Protein AF-A0AAD8I4J2-F1 (afdb_monomer_lite)

pLDDT: mean 70.24, std 16.67, range [29.72, 87.88]

Secondary structure (DSSP, 8-state):
-HHHHHHHH--GGGTT-------------TTHHHHHHTTTT-S-----B----GGGHHHHHHH-SPPPPTTS--TT-SSTTS---BSSTTTS-S-B----

Sequence (100 aa):
MVSKYMKNTHAKTHSNYTVDIVQILRVSREGEAERFKKFSGTKNRMLLWHGSRLTNWTGILKQGLRIAPPEAPVTGYMFALLQTRAASPSRATFTCHLLQ

Foldseek 3Di:
DVVVLQVVQADPVLVPDDDDDPDADAADAPCPVVVCVVVPPPPDDDFWAAADDPVCVVVCNVPNDDFDDPPDDQPPDPDGSDRDTHSHCSVHPDDGHPPD

Structure (mmCIF, N/CA/C/O backbone):
data_AF-A0AAD8I4J2-F1
#
_entry.id   AF-A0AAD8I4J2-F1
#
loop_
_atom_site.group_PDB
_atom_site.id
_atom_site.type_symbol
_atom_site.label_atom_id
_atom_site.label_alt_id
_atom_site.label_comp_id
_atom_site.label_asym_id
_atom_site.label_entity_id
_atom_site.label_seq_id
_atom_site.pdbx_PDB_ins_code
_atom_site.Cartn_x
_atom_site.Cartn_y
_atom_site.Cartn_z
_atom_site.occupancy
_atom_site.B_iso_or_equiv
_atom_site.auth_seq_id
_atom_site.auth_comp_id
_atom_site.auth_asym_id
_atom_site.auth_atom_id
_atom_site.pdbx_PDB_model_num
ATOM 1 N N . MET A 1 1 ? -4.246 10.987 -10.491 1.00 74.19 1 MET A N 1
ATOM 2 C CA . MET A 1 1 ? -3.508 11.064 -9.205 1.00 74.19 1 MET A CA 1
ATOM 3 C C . MET A 1 1 ? -2.438 9.977 -9.079 1.00 74.19 1 MET A C 1
ATOM 5 O O . MET A 1 1 ? -1.268 10.328 -9.014 1.00 74.19 1 MET A O 1
ATOM 9 N N . VAL A 1 2 ? -2.793 8.684 -9.129 1.00 80.44 2 VAL A N 1
ATOM 10 C CA . VAL A 1 2 ? -1.835 7.561 -8.974 1.00 80.44 2 VAL A CA 1
ATOM 11 C C . VAL A 1 2 ? -0.738 7.551 -10.049 1.00 80.44 2 VAL A C 1
ATOM 13 O O . VAL A 1 2 ? 0.433 7.439 -9.713 1.00 80.44 2 VAL A O 1
ATOM 16 N N . SER A 1 3 ? -1.082 7.784 -11.322 1.00 80.75 3 SER A N 1
ATOM 17 C CA . SER A 1 3 ? -0.089 7.894 -12.410 1.00 80.75 3 SER A CA 1
ATOM 18 C C . SER A 1 3 ? 0.949 9.004 -12.172 1.00 80.75 3 SER A C 1
ATOM 20 O O . SER A 1 3 ? 2.144 8.797 -12.367 1.00 80.75 3 SER A O 1
ATOM 22 N N . LYS A 1 4 ? 0.518 10.163 -11.649 1.00 84.06 4 LYS A N 1
ATOM 23 C CA . LYS A 1 4 ? 1.420 11.268 -11.274 1.00 84.06 4 LYS A CA 1
ATOM 24 C C . LYS A 1 4 ? 2.320 10.879 -10.099 1.00 84.06 4 LYS A C 1
ATOM 26 O O . LYS A 1 4 ? 3.511 11.162 -10.128 1.00 84.06 4 LYS A O 1
ATOM 31 N N . TYR A 1 5 ? 1.765 10.200 -9.092 1.00 82.81 5 TYR A N 1
ATOM 32 C CA . TYR A 1 5 ? 2.542 9.724 -7.948 1.00 82.81 5 TYR A CA 1
ATOM 33 C C . TYR A 1 5 ? 3.607 8.708 -8.377 1.00 82.81 5 TYR A C 1
ATOM 35 O O . TYR A 1 5 ? 4.757 8.838 -7.971 1.00 82.81 5 TYR A O 1
ATOM 43 N N . MET A 1 6 ? 3.264 7.778 -9.274 1.00 81.38 6 MET A N 1
ATOM 44 C CA . MET A 1 6 ? 4.202 6.803 -9.834 1.00 81.38 6 MET A CA 1
ATOM 45 C C . MET A 1 6 ? 5.353 7.479 -10.592 1.00 81.38 6 MET A C 1
ATOM 47 O O . MET A 1 6 ? 6.513 7.190 -10.314 1.00 81.38 6 MET A O 1
ATOM 51 N N . LYS A 1 7 ? 5.045 8.417 -11.499 1.00 80.25 7 LYS A N 1
ATOM 52 C CA . LYS A 1 7 ? 6.063 9.143 -12.278 1.00 80.25 7 LYS A CA 1
ATOM 53 C C . LYS A 1 7 ? 6.989 9.978 -11.389 1.00 80.25 7 LYS A C 1
ATOM 55 O O . LYS A 1 7 ? 8.199 9.946 -11.572 1.00 80.25 7 LYS A O 1
ATOM 60 N N . ASN A 1 8 ? 6.435 10.672 -10.394 1.00 82.56 8 ASN A N 1
ATOM 61 C CA . ASN A 1 8 ? 7.208 11.543 -9.502 1.00 82.56 8 ASN A CA 1
ATOM 62 C C . ASN A 1 8 ? 8.129 10.783 -8.542 1.00 82.56 8 ASN A C 1
ATOM 64 O O . ASN A 1 8 ? 9.084 11.357 -8.029 1.00 82.56 8 ASN A O 1
ATOM 68 N N . THR A 1 9 ? 7.817 9.521 -8.254 1.00 79.25 9 THR A N 1
ATOM 69 C CA . THR A 1 9 ? 8.549 8.720 -7.267 1.00 79.25 9 THR A CA 1
ATOM 70 C C . THR A 1 9 ? 9.398 7.624 -7.906 1.00 79.25 9 THR A C 1
ATOM 72 O O . THR A 1 9 ? 10.020 6.845 -7.192 1.00 79.25 9 THR A O 1
ATOM 75 N N . HIS A 1 10 ? 9.486 7.560 -9.236 1.00 75.44 10 HIS A N 1
ATOM 76 C CA . HIS A 1 10 ? 10.396 6.649 -9.921 1.00 75.44 10 HIS A CA 1
ATOM 77 C C . HIS A 1 10 ? 11.853 7.083 -9.676 1.00 75.44 10 HIS A C 1
ATOM 79 O O . HIS A 1 10 ? 12.258 8.187 -10.043 1.00 75.44 10 HIS A O 1
ATOM 85 N N . ALA A 1 11 ? 12.638 6.243 -8.993 1.00 72.44 11 ALA A N 1
ATOM 86 C CA . ALA A 1 11 ? 14.012 6.590 -8.645 1.00 72.44 11 ALA A CA 1
ATOM 87 C C . ALA A 1 11 ? 14.891 6.670 -9.900 1.00 72.44 11 ALA A C 1
ATOM 89 O O . ALA A 1 11 ? 14.909 5.743 -10.703 1.00 72.44 11 ALA A O 1
ATOM 90 N N . LYS A 1 12 ? 15.697 7.733 -10.010 1.00 65.62 12 LYS A N 1
ATOM 91 C CA . LYS A 1 12 ? 16.631 7.939 -11.134 1.00 65.62 12 LYS A CA 1
ATOM 92 C C . LYS A 1 12 ? 17.638 6.794 -11.313 1.00 65.62 12 LYS A C 1
ATOM 94 O O . LYS A 1 12 ? 18.109 6.573 -12.417 1.00 65.62 12 LYS A O 1
ATOM 99 N N . THR A 1 13 ? 17.950 6.069 -10.239 1.00 70.00 13 THR A N 1
ATOM 100 C CA . THR A 1 13 ? 18.868 4.918 -10.236 1.00 70.00 13 THR A CA 1
ATOM 101 C C . THR A 1 13 ? 18.225 3.610 -10.712 1.00 70.00 13 THR A C 1
ATOM 103 O O . THR A 1 13 ? 18.922 2.615 -10.847 1.00 70.00 13 THR A O 1
ATOM 106 N N . HIS A 1 14 ? 16.909 3.586 -10.953 1.00 67.50 14 HIS A N 1
ATOM 107 C CA . HIS A 1 14 ? 16.158 2.417 -11.430 1.00 67.50 14 HIS A CA 1
ATOM 108 C C . HIS A 1 14 ? 15.719 2.597 -12.895 1.00 67.50 14 HIS A C 1
ATOM 110 O O . HIS A 1 14 ? 14.641 2.160 -13.281 1.00 67.50 14 HIS A O 1
ATOM 116 N N . SER A 1 15 ? 16.547 3.247 -13.716 1.00 67.75 15 SER A N 1
ATOM 117 C CA . SER A 1 15 ? 16.255 3.557 -15.123 1.00 67.75 15 SER A CA 1
ATOM 118 C C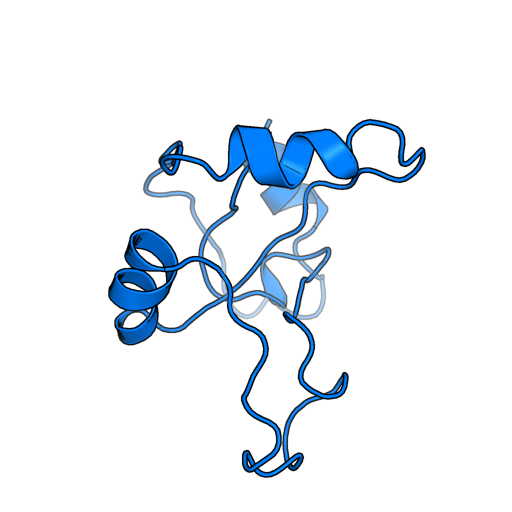 . SER A 1 15 ? 16.301 2.348 -16.064 1.00 67.75 15 SER A C 1
ATOM 120 O O . SER A 1 15 ? 15.860 2.455 -17.204 1.00 67.75 15 SER A O 1
ATOM 122 N N . ASN A 1 16 ? 16.806 1.197 -15.605 1.00 73.06 16 ASN A N 1
ATOM 123 C CA . ASN A 1 16 ? 16.885 -0.033 -16.401 1.00 73.06 16 ASN A CA 1
ATOM 124 C C . ASN A 1 16 ? 15.518 -0.623 -16.784 1.00 73.06 16 ASN A C 1
ATOM 126 O O . ASN A 1 16 ? 15.472 -1.536 -17.603 1.00 73.06 16 ASN A O 1
ATOM 130 N N . TYR A 1 17 ? 14.419 -0.148 -16.195 1.00 71.25 17 TYR A N 1
ATOM 131 C CA . TYR A 1 17 ? 13.075 -0.593 -16.542 1.00 71.25 17 TYR A CA 1
ATOM 132 C C . TYR A 1 17 ? 12.074 0.554 -16.443 1.00 71.25 17 TYR A C 1
ATOM 134 O O . TYR A 1 17 ? 12.118 1.379 -15.530 1.00 71.25 17 TYR A O 1
ATOM 142 N N . THR A 1 18 ? 11.122 0.574 -17.369 1.00 71.94 18 THR A N 1
ATOM 143 C CA . THR A 1 18 ? 9.947 1.437 -17.291 1.00 71.94 18 THR A CA 1
ATOM 144 C C . THR A 1 18 ? 8.800 0.675 -16.637 1.00 71.94 18 THR A C 1
ATOM 146 O O . THR A 1 18 ? 8.724 -0.552 -16.690 1.00 71.94 18 THR A O 1
ATOM 149 N N . VAL A 1 19 ? 7.917 1.405 -15.960 1.00 76.50 19 VAL A N 1
ATOM 150 C CA . VAL A 1 19 ? 6.727 0.833 -15.326 1.00 76.50 19 VAL A CA 1
ATOM 151 C C . VAL A 1 19 ? 5.517 1.539 -15.899 1.00 76.50 19 VAL A C 1
ATOM 153 O O . VAL A 1 19 ? 5.394 2.755 -15.751 1.00 76.50 19 VAL A O 1
ATOM 156 N N . ASP A 1 20 ? 4.619 0.760 -16.490 1.00 80.12 20 ASP A N 1
ATOM 157 C CA . ASP A 1 20 ? 3.338 1.236 -16.993 1.00 80.12 20 ASP A CA 1
ATOM 158 C C . ASP A 1 20 ? 2.191 0.717 -16.130 1.00 80.12 20 ASP A C 1
ATOM 160 O O . ASP A 1 20 ? 2.203 -0.402 -15.608 1.00 80.12 20 ASP A O 1
ATOM 164 N N . ILE A 1 21 ? 1.179 1.564 -15.952 1.00 82.69 21 ILE A N 1
ATOM 165 C CA . ILE A 1 21 ? -0.020 1.204 -15.200 1.00 82.69 21 ILE A CA 1
ATOM 166 C C . ILE A 1 21 ? -0.964 0.479 -16.150 1.00 82.69 21 ILE A C 1
ATOM 168 O O . ILE A 1 21 ? -1.608 1.113 -16.979 1.00 82.69 21 ILE A O 1
ATOM 172 N N . VAL A 1 22 ? -1.071 -0.837 -15.984 1.00 87.88 22 VAL A N 1
ATOM 173 C CA . VAL A 1 22 ? -2.040 -1.657 -16.724 1.00 87.88 22 VAL A CA 1
ATOM 174 C C . VAL A 1 22 ? -3.437 -1.521 -16.119 1.00 87.88 22 VAL A C 1
ATOM 176 O O . VAL A 1 22 ? -4.414 -1.319 -16.833 1.00 87.88 22 VAL A O 1
ATOM 179 N N . GLN A 1 23 ? -3.541 -1.595 -14.789 1.00 84.56 23 GLN A N 1
ATOM 180 C CA . GLN A 1 23 ? -4.823 -1.570 -14.091 1.00 84.56 23 GLN A CA 1
ATOM 181 C C . GLN A 1 23 ? -4.697 -0.929 -12.709 1.00 84.56 23 GLN A C 1
ATOM 183 O O . GLN A 1 23 ? -3.671 -1.046 -12.036 1.00 84.56 23 GLN A O 1
ATOM 188 N N . ILE A 1 24 ? -5.767 -0.262 -12.276 1.00 86.31 24 ILE A N 1
ATOM 189 C CA . ILE A 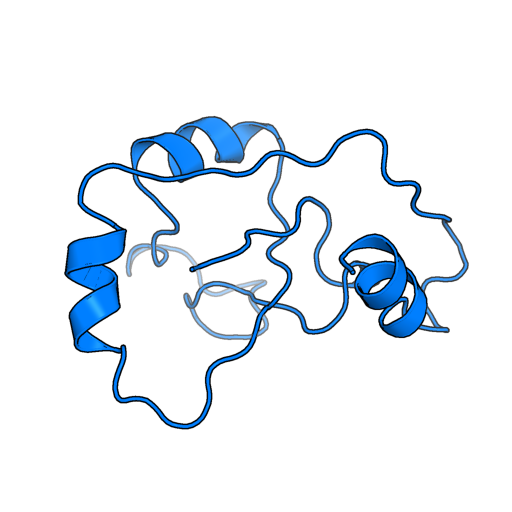1 24 ? -5.912 0.266 -10.919 1.00 86.31 24 ILE A CA 1
ATOM 190 C C . ILE A 1 24 ? -7.149 -0.374 -10.306 1.00 86.31 24 ILE A C 1
ATOM 192 O O . ILE A 1 24 ? -8.252 -0.234 -10.827 1.00 86.31 24 ILE A O 1
ATOM 196 N N . LEU A 1 25 ? -6.953 -1.051 -9.180 1.00 86.38 25 LEU A N 1
ATOM 197 C CA . LEU A 1 25 ? -8.020 -1.671 -8.410 1.00 86.38 25 LEU A CA 1
ATOM 198 C C . LEU A 1 25 ? -8.132 -0.955 -7.068 1.00 86.38 25 LEU A C 1
ATOM 200 O O . LEU A 1 25 ? -7.138 -0.779 -6.362 1.00 86.38 25 LEU A O 1
ATOM 204 N N . ARG A 1 26 ? -9.349 -0.541 -6.713 1.00 86.19 26 ARG A N 1
ATOM 205 C CA . ARG A 1 26 ? -9.661 -0.097 -5.355 1.00 86.19 26 ARG A CA 1
ATOM 206 C C . ARG A 1 26 ? -10.085 -1.321 -4.560 1.00 86.19 26 ARG A C 1
ATOM 208 O O . ARG A 1 26 ? -11.052 -1.981 -4.920 1.00 86.19 26 ARG A O 1
ATOM 215 N N . VAL A 1 27 ? -9.369 -1.596 -3.480 1.00 84.88 27 VAL A N 1
ATOM 216 C CA . VAL A 1 27 ? -9.671 -2.700 -2.572 1.00 84.88 27 VAL A CA 1
ATOM 217 C C . VAL A 1 27 ? -10.216 -2.106 -1.281 1.00 84.88 27 VAL A C 1
ATOM 219 O O . VAL A 1 27 ? -9.632 -1.176 -0.733 1.00 84.88 27 VAL A O 1
ATOM 222 N N . SER A 1 28 ? -11.345 -2.628 -0.812 1.00 86.12 28 SER A N 1
ATOM 223 C CA . SER A 1 28 ? -11.891 -2.333 0.510 1.00 86.12 28 SER A CA 1
ATOM 224 C C . SER A 1 28 ? -12.165 -3.660 1.193 1.00 86.12 28 SER A C 1
ATOM 226 O O . SER A 1 28 ? -12.869 -4.505 0.641 1.00 86.12 28 SER A O 1
ATOM 228 N N . ARG A 1 29 ? -11.538 -3.875 2.347 1.00 86.94 29 ARG A N 1
ATOM 229 C CA . ARG A 1 29 ? -11.647 -5.127 3.094 1.00 86.94 29 ARG A CA 1
ATOM 230 C C . ARG A 1 29 ? -12.604 -4.949 4.261 1.00 86.94 29 ARG A C 1
ATOM 232 O O . ARG A 1 29 ? -12.595 -3.920 4.939 1.00 86.94 29 ARG A O 1
ATOM 239 N N . GLU A 1 30 ? -13.400 -5.980 4.511 1.00 86.75 30 GLU A N 1
ATOM 240 C CA . GLU A 1 30 ? -14.357 -5.994 5.612 1.00 86.75 30 GLU A CA 1
ATOM 241 C C . GLU A 1 30 ? -13.642 -5.819 6.964 1.00 86.75 30 GLU A C 1
ATOM 243 O O . GLU A 1 30 ? -12.616 -6.448 7.238 1.00 86.75 30 GLU A O 1
ATOM 2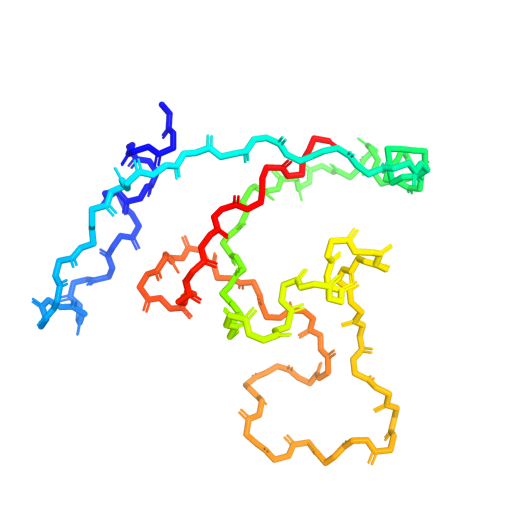48 N N . GLY A 1 31 ? -14.142 -4.897 7.790 1.00 85.06 31 GLY A N 1
ATOM 249 C CA . GLY A 1 31 ? -13.580 -4.567 9.104 1.00 85.06 31 GLY A CA 1
ATOM 250 C C . GLY A 1 31 ? -12.245 -3.804 9.095 1.00 85.06 31 GLY A C 1
ATOM 251 O O . GLY A 1 31 ? -11.782 -3.382 10.157 1.00 85.06 31 GLY A O 1
ATOM 252 N N . GLU A 1 32 ? -11.604 -3.580 7.941 1.00 85.56 32 GLU A N 1
ATOM 253 C CA . GLU A 1 32 ? -10.334 -2.839 7.872 1.00 85.56 32 GLU A CA 1
ATOM 254 C C . GLU A 1 32 ? -10.531 -1.351 8.171 1.00 85.56 32 GLU A C 1
ATOM 256 O O . GLU A 1 32 ? -9.784 -0.791 8.973 1.00 85.56 32 GLU A O 1
ATOM 261 N N . ALA A 1 33 ? -11.583 -0.741 7.618 1.00 84.50 33 ALA A N 1
ATOM 262 C CA . ALA A 1 33 ? -11.920 0.661 7.869 1.00 84.50 33 ALA A CA 1
ATOM 263 C C . ALA A 1 33 ? -12.178 0.937 9.362 1.00 84.50 33 ALA A C 1
ATOM 265 O O . ALA A 1 33 ? -11.707 1.935 9.907 1.00 84.50 33 ALA A O 1
ATOM 266 N N . GLU A 1 34 ? -12.862 0.026 10.061 1.00 87.44 34 GLU A N 1
ATOM 267 C CA . GLU A 1 34 ? -13.115 0.157 11.501 1.00 87.44 34 GLU A CA 1
ATOM 268 C C . GLU A 1 34 ? -11.834 0.032 12.331 1.00 87.44 34 GLU A C 1
ATOM 270 O O . GLU A 1 34 ? -11.605 0.817 13.254 1.00 87.44 34 GLU A O 1
ATOM 275 N N . ARG A 1 35 ? -10.953 -0.917 11.983 1.00 84.88 35 ARG A N 1
ATOM 276 C CA . ARG A 1 35 ? -9.638 -1.057 12.631 1.00 84.88 35 ARG A CA 1
ATOM 277 C C . ARG A 1 35 ? -8.766 0.169 12.383 1.00 84.88 35 ARG A C 1
ATOM 279 O O . ARG A 1 35 ? -8.080 0.622 13.300 1.00 84.88 35 ARG A O 1
ATOM 286 N N . PHE A 1 36 ? -8.814 0.716 11.170 1.00 83.44 36 PHE A N 1
ATOM 287 C CA . PHE A 1 36 ? -8.046 1.889 10.777 1.00 83.44 36 PHE A CA 1
ATOM 288 C C . PHE A 1 36 ? -8.573 3.183 11.410 1.00 83.44 36 PHE A C 1
ATOM 290 O O . PHE A 1 36 ? -7.784 4.082 11.698 1.00 83.44 36 PHE A O 1
ATOM 297 N N . LYS A 1 37 ? -9.870 3.257 11.742 1.00 84.19 37 LYS A N 1
ATOM 298 C CA . LYS A 1 37 ? -10.486 4.404 12.433 1.00 84.19 37 LYS A CA 1
ATOM 299 C C . LYS A 1 37 ? -9.771 4.770 13.737 1.00 84.19 37 LYS A C 1
ATOM 301 O O . LYS A 1 37 ? -9.678 5.944 14.067 1.00 84.19 37 LYS A O 1
ATOM 306 N N . LYS A 1 38 ? -9.177 3.803 14.446 1.00 82.88 38 LYS A N 1
ATOM 307 C CA . LYS A 1 38 ? -8.366 4.063 15.655 1.00 82.88 38 LYS A CA 1
ATOM 308 C C . LYS A 1 38 ? -7.144 4.953 15.384 1.00 82.88 38 LYS A C 1
ATOM 310 O O . LYS A 1 38 ? -6.690 5.662 16.274 1.00 82.88 38 LYS A O 1
ATOM 315 N N . PHE A 1 39 ? -6.640 4.941 14.153 1.00 80.50 39 PHE A N 1
ATOM 316 C CA . PHE A 1 39 ? -5.494 5.725 13.693 1.00 80.50 39 PHE A CA 1
ATOM 317 C C . PHE A 1 39 ? -5.916 6.964 12.886 1.00 80.50 39 PHE A C 1
ATOM 319 O O . PHE A 1 39 ? -5.071 7.674 12.339 1.00 80.50 39 PHE A O 1
ATOM 326 N N . SER A 1 40 ? -7.218 7.275 12.813 1.00 76.19 40 SER A N 1
ATOM 327 C CA . SER A 1 40 ? -7.712 8.415 12.031 1.00 76.19 40 SER A CA 1
ATOM 328 C C . SER A 1 40 ? -7.247 9.768 12.579 1.00 76.19 40 SER A C 1
ATOM 330 O O . SER A 1 40 ? -7.207 10.737 11.824 1.00 76.19 40 SER A O 1
ATOM 332 N N . GLY A 1 41 ? -6.890 9.836 13.867 1.00 76.06 41 GLY A N 1
ATOM 333 C CA . GLY A 1 41 ? -6.359 11.032 14.529 1.00 76.06 41 GLY A CA 1
ATOM 334 C C . GLY A 1 41 ? -4.855 11.261 14.336 1.00 76.06 41 GLY A C 1
ATOM 335 O O . GLY A 1 41 ? -4.333 12.291 14.761 1.00 76.06 41 GLY A O 1
ATOM 336 N N . THR A 1 42 ? -4.129 10.332 13.705 1.00 80.81 42 THR A N 1
ATOM 337 C CA . THR A 1 42 ? -2.692 10.494 13.460 1.00 80.81 42 THR A CA 1
ATOM 338 C C . THR A 1 42 ? -2.455 11.596 12.424 1.00 80.81 42 THR A C 1
ATOM 340 O O . THR A 1 42 ? -2.971 11.536 11.311 1.00 80.81 42 THR A O 1
ATOM 343 N N . LYS A 1 43 ? -1.646 12.607 12.769 1.00 77.75 43 LYS A N 1
ATOM 344 C CA . LYS A 1 43 ? -1.389 13.772 11.898 1.00 77.75 43 LYS A CA 1
ATOM 345 C C . LYS A 1 43 ? -0.604 13.426 10.625 1.00 77.75 43 LYS A C 1
ATOM 347 O O . LYS A 1 43 ? -0.801 14.067 9.599 1.00 77.75 43 LYS A O 1
ATOM 352 N N . ASN A 1 44 ? 0.264 12.415 10.675 1.00 79.00 44 ASN A N 1
ATOM 353 C CA . ASN A 1 44 ? 1.122 12.032 9.553 1.00 79.00 44 ASN A CA 1
ATOM 354 C C . ASN A 1 44 ? 0.566 10.813 8.800 1.00 79.00 44 ASN A C 1
ATOM 356 O O . ASN A 1 44 ? 1.024 9.686 8.989 1.00 79.00 44 ASN A O 1
ATOM 360 N N . ARG A 1 45 ? -0.457 11.034 7.968 1.00 80.50 45 ARG A N 1
ATOM 361 C CA . ARG A 1 45 ? -1.014 9.994 7.091 1.00 80.50 45 ARG A CA 1
ATOM 362 C C . ARG A 1 45 ? -0.411 10.119 5.704 1.00 80.50 45 ARG A C 1
ATOM 364 O O . ARG A 1 45 ? -0.554 11.148 5.051 1.00 80.50 45 ARG A O 1
ATOM 371 N N . MET A 1 46 ? 0.233 9.049 5.256 1.00 81.25 46 MET A N 1
ATOM 372 C CA . MET A 1 46 ? 0.879 8.989 3.951 1.00 81.25 46 MET A CA 1
ATOM 373 C C . MET A 1 46 ? 0.363 7.794 3.161 1.00 81.25 46 MET A C 1
ATOM 375 O O . MET A 1 46 ? 0.243 6.688 3.689 1.00 81.25 46 MET A O 1
ATOM 379 N N . LEU A 1 47 ? 0.111 8.021 1.874 1.00 82.38 47 LEU A N 1
ATOM 380 C CA . LEU A 1 47 ? -0.055 6.951 0.901 1.00 82.38 47 LEU A CA 1
ATOM 381 C C . LEU A 1 47 ? 1.334 6.418 0.547 1.00 82.38 47 LEU A C 1
ATOM 383 O O . LEU A 1 47 ? 2.200 7.197 0.159 1.00 82.38 47 LEU A O 1
ATOM 387 N N . LEU A 1 48 ? 1.545 5.113 0.692 1.00 84.31 48 LEU A N 1
ATOM 388 C CA . LEU A 1 48 ? 2.837 4.474 0.447 1.00 84.31 48 LEU A CA 1
ATOM 389 C C . LEU A 1 48 ? 2.667 3.266 -0.473 1.00 84.31 48 LEU A C 1
ATOM 391 O O . LEU A 1 48 ? 1.617 2.621 -0.487 1.00 84.31 48 LEU A O 1
ATOM 395 N N . TRP A 1 49 ? 3.720 2.945 -1.218 1.00 79.56 49 TRP A N 1
ATOM 396 C CA . TRP A 1 49 ? 3.764 1.764 -2.070 1.00 79.56 49 TRP A CA 1
ATOM 397 C C . TRP A 1 49 ? 4.155 0.538 -1.246 1.00 79.56 49 TRP A C 1
ATOM 399 O O . TRP A 1 49 ? 5.076 0.601 -0.429 1.00 79.56 49 TRP A O 1
ATOM 409 N N . HIS A 1 50 ? 3.482 -0.587 -1.476 1.00 82.31 50 HIS A N 1
ATOM 410 C CA . HIS A 1 50 ? 3.851 -1.870 -0.889 1.00 82.31 50 HIS A CA 1
ATOM 411 C C . HIS A 1 50 ? 3.949 -2.915 -1.991 1.00 82.31 50 HIS A C 1
ATOM 413 O O . HIS A 1 50 ? 2.930 -3.323 -2.536 1.00 82.31 50 HIS A O 1
ATOM 419 N N . GLY A 1 51 ? 5.181 -3.325 -2.283 1.00 80.19 51 GLY A N 1
ATOM 420 C CA . GLY A 1 51 ? 5.484 -4.349 -3.267 1.00 80.19 51 GLY A CA 1
ATOM 421 C C . GLY A 1 51 ? 5.470 -5.747 -2.668 1.00 80.19 51 GLY A C 1
ATOM 422 O O . GLY A 1 51 ? 6.100 -5.969 -1.636 1.00 80.19 51 GLY A O 1
ATOM 423 N N . SER A 1 52 ? 4.797 -6.697 -3.319 1.00 81.00 52 SER A N 1
ATOM 424 C CA . SER A 1 52 ? 4.800 -8.104 -2.909 1.00 81.00 52 SER A CA 1
ATOM 425 C C . SER A 1 52 ? 4.736 -9.048 -4.108 1.00 81.00 52 SER A C 1
ATOM 427 O O . SER A 1 52 ? 4.231 -8.694 -5.178 1.00 81.00 52 SER A O 1
ATOM 429 N N . ARG A 1 53 ? 5.246 -10.273 -3.929 1.00 78.44 53 ARG A N 1
ATOM 430 C CA . ARG A 1 53 ? 5.202 -11.328 -4.956 1.00 78.44 53 ARG A CA 1
ATOM 431 C C . ARG A 1 53 ? 3.754 -11.693 -5.287 1.00 78.44 53 ARG A C 1
ATOM 433 O O . ARG A 1 53 ? 2.907 -11.708 -4.396 1.00 78.44 53 ARG A O 1
ATOM 440 N N . LEU A 1 54 ? 3.490 -12.068 -6.546 1.00 79.56 54 LEU A N 1
ATOM 441 C CA . LEU A 1 54 ? 2.151 -12.445 -7.031 1.00 79.56 54 LEU A CA 1
ATOM 442 C C . LEU A 1 54 ? 1.460 -13.495 -6.141 1.00 79.56 54 LEU A C 1
ATOM 444 O O . LEU A 1 54 ? 0.294 -13.342 -5.787 1.00 79.56 54 LEU A O 1
ATOM 448 N N . THR A 1 55 ? 2.215 -14.495 -5.685 1.00 82.81 55 THR A N 1
ATOM 449 C CA . THR A 1 55 ? 1.746 -15.577 -4.802 1.00 82.81 55 THR A CA 1
ATOM 450 C C . THR A 1 55 ? 1.221 -15.102 -3.447 1.00 82.81 55 THR A C 1
ATOM 452 O O . THR A 1 55 ? 0.420 -15.793 -2.827 1.00 82.81 55 THR A O 1
ATOM 455 N N . ASN A 1 56 ? 1.654 -13.931 -2.976 1.00 81.00 56 ASN A N 1
ATOM 456 C CA . ASN A 1 56 ? 1.317 -13.427 -1.646 1.00 81.00 56 ASN A CA 1
ATOM 457 C C . ASN A 1 56 ? 0.033 -12.589 -1.644 1.00 81.00 56 ASN A C 1
ATOM 459 O O . ASN A 1 56 ? -0.552 -12.373 -0.581 1.00 81.00 56 ASN A O 1
ATOM 463 N N . TRP A 1 57 ? -0.430 -12.118 -2.808 1.00 83.06 57 TRP A N 1
ATOM 464 C CA . TRP A 1 57 ? -1.595 -11.231 -2.886 1.00 83.06 57 TRP A CA 1
ATOM 465 C C . TRP A 1 57 ? -2.882 -11.904 -2.428 1.00 83.06 57 TRP A C 1
ATOM 467 O O . TRP A 1 57 ? -3.700 -11.255 -1.786 1.00 83.06 57 TRP A O 1
ATOM 477 N N . THR A 1 58 ? -3.048 -13.206 -2.660 1.00 86.19 58 THR A N 1
ATOM 478 C CA . THR A 1 58 ? -4.209 -13.958 -2.157 1.00 86.19 58 THR A CA 1
ATOM 479 C C . THR A 1 58 ? -4.284 -13.917 -0.626 1.00 86.19 58 THR A C 1
ATOM 481 O O . THR A 1 58 ? -5.351 -13.675 -0.059 1.00 86.19 58 THR A O 1
ATOM 484 N N . GLY A 1 59 ? -3.142 -14.063 0.052 1.00 85.62 59 GLY A N 1
ATOM 485 C CA . GLY A 1 59 ? -3.028 -13.932 1.505 1.00 85.62 59 GLY A CA 1
ATOM 486 C C . GLY A 1 59 ? -3.269 -12.503 1.990 1.00 85.62 59 GLY A C 1
ATOM 487 O O . GLY A 1 59 ? -4.033 -12.300 2.934 1.00 85.62 59 GLY A O 1
ATOM 488 N N . ILE A 1 60 ? -2.682 -11.510 1.314 1.00 86.56 60 ILE A N 1
ATOM 489 C CA . ILE A 1 60 ? -2.836 -10.087 1.661 1.00 86.56 60 ILE A CA 1
ATOM 490 C C . ILE A 1 60 ? -4.291 -9.635 1.498 1.00 86.56 60 ILE A C 1
ATOM 492 O O . ILE A 1 60 ? -4.820 -8.962 2.376 1.00 86.56 60 ILE A O 1
ATOM 496 N N . LEU A 1 61 ? -4.976 -10.029 0.426 1.00 86.44 61 LEU A N 1
ATOM 497 C CA . LEU A 1 61 ? -6.374 -9.654 0.210 1.00 86.44 61 LEU A CA 1
ATOM 498 C C . LEU A 1 61 ? -7.295 -10.319 1.241 1.00 86.44 61 LEU A C 1
ATOM 500 O O . LEU A 1 61 ? -8.161 -9.656 1.815 1.00 86.44 61 LEU A O 1
ATOM 504 N N . LYS A 1 62 ? -7.062 -11.600 1.552 1.00 85.38 62 LYS A N 1
ATOM 505 C CA . LYS A 1 62 ? -7.864 -12.338 2.536 1.00 85.38 62 LYS A CA 1
ATOM 506 C C . LYS A 1 62 ? -7.645 -11.824 3.961 1.00 85.38 62 LYS A C 1
ATOM 508 O O . LYS A 1 62 ? -8.595 -11.586 4.699 1.00 85.38 62 LYS A O 1
ATOM 513 N N . GLN A 1 63 ? -6.393 -11.658 4.372 1.00 84.19 63 GLN A N 1
ATOM 514 C CA . GLN A 1 63 ? -6.029 -11.487 5.782 1.00 84.19 63 GLN A CA 1
ATOM 515 C C . GLN A 1 63 ? -5.406 -10.131 6.112 1.00 84.19 63 GLN A C 1
ATOM 517 O O . GLN A 1 63 ? -5.372 -9.748 7.284 1.00 84.19 63 GLN A O 1
ATOM 522 N N . GLY A 1 64 ? -4.994 -9.375 5.102 1.00 84.56 64 GLY A N 1
ATOM 523 C CA . GLY A 1 64 ? -4.341 -8.084 5.243 1.00 84.56 64 GLY A CA 1
ATOM 524 C C . GLY A 1 64 ? -2.835 -8.209 5.279 1.00 84.56 64 GLY A C 1
ATOM 525 O O . GLY A 1 64 ? -2.274 -9.304 5.306 1.00 84.56 64 GLY A O 1
ATOM 526 N N . LEU A 1 65 ? -2.171 -7.059 5.310 1.00 83.38 65 LEU A N 1
ATOM 527 C CA . LEU A 1 65 ? -0.734 -7.009 5.524 1.00 83.38 65 LEU A CA 1
ATOM 528 C C . LEU A 1 65 ? -0.419 -7.468 6.950 1.00 83.38 65 LEU A C 1
ATOM 530 O O . LEU A 1 65 ? -0.794 -6.812 7.923 1.00 83.38 65 LEU A O 1
ATOM 534 N N . ARG A 1 66 ? 0.274 -8.600 7.074 1.00 77.31 66 ARG A N 1
ATOM 535 C CA . ARG A 1 66 ? 0.700 -9.165 8.357 1.00 77.31 66 ARG A CA 1
ATOM 536 C C . ARG A 1 66 ? 2.165 -8.850 8.626 1.00 77.31 66 ARG A C 1
ATOM 538 O O . ARG A 1 66 ? 2.966 -8.741 7.702 1.00 77.31 66 ARG A O 1
ATOM 545 N N . ILE A 1 67 ? 2.474 -8.680 9.904 1.00 72.56 67 ILE A N 1
ATOM 546 C CA . ILE A 1 67 ? 3.846 -8.633 10.410 1.00 72.56 67 ILE A CA 1
ATOM 547 C C . ILE A 1 67 ? 4.366 -10.071 10.397 1.00 72.56 67 ILE A C 1
ATOM 549 O O . ILE A 1 67 ? 3.602 -11.007 10.653 1.00 72.56 67 ILE A O 1
ATOM 553 N N . ALA A 1 68 ? 5.632 -10.246 10.029 1.00 64.94 68 ALA A N 1
ATOM 554 C CA . ALA A 1 6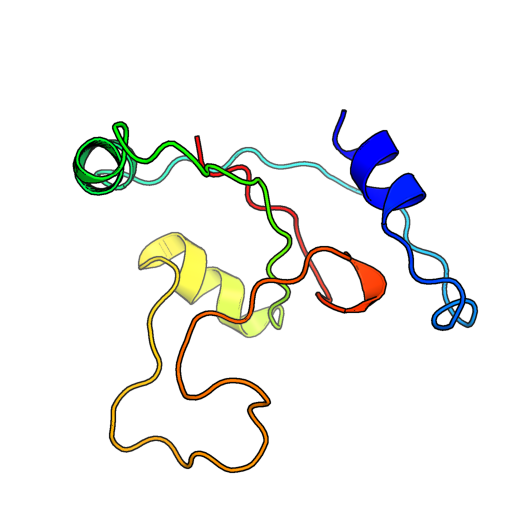8 ? 6.242 -11.565 10.030 1.00 64.94 68 ALA A CA 1
ATOM 555 C C . ALA A 1 68 ? 6.276 -12.129 11.468 1.00 64.94 68 ALA A C 1
ATOM 557 O O . ALA A 1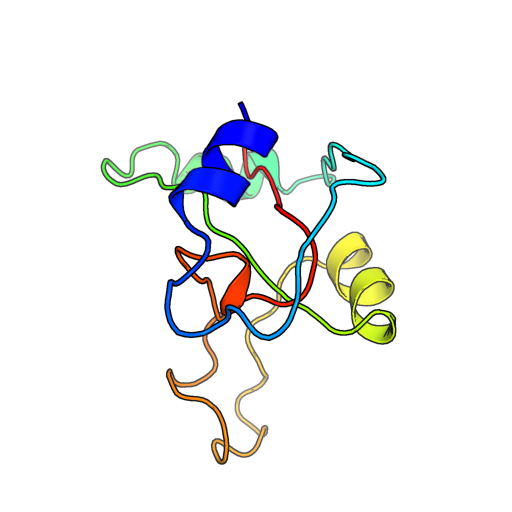 68 ? 6.477 -11.367 12.416 1.00 64.94 68 ALA A O 1
ATOM 558 N N . PRO A 1 69 ? 6.029 -13.437 11.644 1.00 66.06 69 PRO A N 1
ATOM 559 C CA . PRO A 1 69 ? 6.005 -14.053 12.963 1.00 66.06 69 PRO A CA 1
ATOM 560 C C . PRO A 1 69 ? 7.413 -14.025 13.595 1.00 66.06 69 PRO A C 1
ATOM 562 O O . PRO A 1 69 ? 8.403 -13.953 12.859 1.00 66.06 69 PRO A O 1
ATOM 565 N N . PRO A 1 70 ? 7.525 -14.034 14.936 1.00 65.88 70 PRO A N 1
ATOM 566 C CA . PRO A 1 70 ? 8.799 -13.835 15.633 1.00 65.88 70 PRO A CA 1
ATOM 567 C C . PRO A 1 70 ? 9.838 -14.928 15.339 1.00 65.88 70 PRO A C 1
ATOM 569 O O . PRO A 1 70 ? 11.028 -14.695 15.525 1.00 65.88 70 PRO A O 1
ATOM 572 N N . GLU A 1 71 ? 9.413 -16.093 14.846 1.00 68.69 71 GLU A N 1
ATOM 573 C CA . GLU A 1 71 ? 10.280 -17.212 14.469 1.00 68.69 71 GLU A CA 1
ATOM 574 C C . GLU A 1 71 ? 10.952 -17.032 13.094 1.00 68.69 71 GLU A C 1
ATOM 576 O O . GLU A 1 71 ? 11.815 -17.825 12.715 1.00 68.69 71 GLU A O 1
ATOM 581 N N . ALA A 1 72 ? 10.559 -16.020 12.312 1.00 65.75 72 ALA A N 1
ATOM 582 C CA . ALA A 1 72 ? 11.108 -15.807 10.980 1.00 65.75 72 ALA A CA 1
ATOM 583 C C . ALA A 1 72 ? 12.548 -15.250 11.045 1.00 65.75 72 ALA A C 1
ATOM 585 O O . ALA A 1 72 ? 12.802 -14.278 11.763 1.00 65.75 72 ALA A O 1
ATOM 586 N N . PRO A 1 73 ? 13.497 -15.802 10.263 1.00 57.75 73 PRO A N 1
ATOM 587 C CA . PRO A 1 73 ? 14.873 -15.321 10.251 1.00 57.75 73 PRO A CA 1
ATOM 588 C C . PRO A 1 73 ? 14.946 -13.863 9.772 1.00 57.75 73 PRO A C 1
ATOM 590 O O . PRO A 1 73 ? 14.359 -13.486 8.757 1.00 57.75 73 PRO A O 1
ATOM 593 N N . VAL A 1 74 ? 15.694 -13.037 10.510 1.00 55.69 74 VAL A N 1
ATOM 594 C CA . VAL A 1 74 ? 15.825 -11.581 10.283 1.00 55.69 74 VAL A CA 1
ATOM 595 C C . VAL A 1 74 ? 16.742 -11.229 9.101 1.00 55.69 74 VAL A C 1
ATOM 597 O O . VAL A 1 74 ? 16.835 -10.069 8.696 1.00 55.69 74 VAL A O 1
ATOM 600 N N . THR A 1 75 ? 17.435 -12.215 8.533 1.00 47.44 75 THR A N 1
ATOM 601 C CA . THR A 1 75 ? 18.403 -12.042 7.448 1.00 47.44 75 THR A CA 1
ATOM 602 C C . THR A 1 75 ? 17.713 -11.649 6.137 1.00 47.44 75 THR A C 1
ATOM 604 O O . THR A 1 75 ? 16.918 -12.401 5.583 1.00 47.44 75 THR A O 1
ATOM 607 N N . GLY A 1 76 ? 18.040 -10.457 5.619 1.00 46.88 76 GLY A N 1
ATOM 608 C CA . GLY A 1 76 ? 17.550 -9.947 4.327 1.00 46.88 76 GLY A CA 1
ATOM 609 C C . GLY A 1 76 ? 16.485 -8.844 4.397 1.00 46.88 76 GLY A C 1
ATOM 610 O O . GLY A 1 76 ? 16.061 -8.353 3.352 1.00 46.88 76 GLY A O 1
ATOM 611 N N . TYR A 1 77 ? 16.078 -8.402 5.592 1.00 49.41 77 TYR A N 1
ATOM 612 C CA . TYR A 1 77 ? 15.109 -7.313 5.763 1.00 49.41 77 TYR A CA 1
ATOM 613 C C . TYR A 1 77 ? 15.797 -6.037 6.261 1.00 49.41 77 TYR A C 1
ATOM 615 O O . TYR A 1 77 ? 16.354 -6.008 7.352 1.00 49.41 77 TYR A O 1
ATOM 623 N N . MET A 1 78 ? 15.737 -4.953 5.475 1.00 45.53 78 MET A N 1
ATOM 624 C CA . MET A 1 78 ? 16.379 -3.672 5.832 1.00 45.53 78 MET A CA 1
ATOM 625 C C . MET A 1 78 ? 15.683 -2.911 6.976 1.00 45.53 78 MET A C 1
ATOM 627 O O . MET A 1 78 ? 16.210 -1.914 7.453 1.00 45.53 78 MET A O 1
ATOM 631 N N . PHE A 1 79 ? 14.513 -3.371 7.423 1.00 38.16 79 PHE A N 1
ATOM 632 C CA . PHE A 1 79 ? 13.799 -2.865 8.595 1.00 38.16 79 PHE A CA 1
ATOM 633 C C . PHE A 1 79 ? 13.082 -4.060 9.235 1.00 38.16 79 PHE A C 1
ATOM 635 O O . PHE A 1 79 ? 12.207 -4.654 8.608 1.00 38.16 79 PHE A O 1
ATOM 642 N N . ALA A 1 80 ? 13.513 -4.455 10.433 1.00 36.31 80 ALA A N 1
ATOM 643 C CA . ALA A 1 80 ? 13.046 -5.628 11.175 1.00 36.31 80 ALA A CA 1
ATOM 644 C C . ALA A 1 80 ? 11.527 -5.850 11.073 1.00 36.31 80 ALA A C 1
ATOM 646 O O . ALA A 1 80 ? 10.798 -4.939 11.441 1.00 36.31 80 ALA A O 1
ATOM 647 N N . LEU A 1 81 ? 11.090 -7.033 10.596 1.00 47.22 81 LEU A N 1
ATOM 648 C CA . LEU A 1 81 ? 9.731 -7.643 10.597 1.00 47.22 81 LEU A CA 1
ATOM 649 C C . LEU A 1 81 ? 8.515 -6.760 10.206 1.00 47.22 81 LEU A C 1
ATOM 651 O O . LEU A 1 81 ? 7.391 -7.257 10.098 1.00 47.22 81 LEU A O 1
ATOM 655 N N . LEU A 1 82 ? 8.713 -5.467 9.968 1.00 36.88 82 LEU A N 1
ATOM 656 C CA . LEU A 1 82 ? 7.704 -4.458 9.711 1.00 36.88 82 LEU A CA 1
ATOM 657 C C . LEU A 1 82 ? 7.376 -4.449 8.225 1.00 36.88 82 LEU A C 1
ATOM 659 O O . LEU A 1 82 ? 8.238 -4.644 7.370 1.00 36.88 82 LEU A O 1
ATOM 663 N N . GLN A 1 83 ? 6.102 -4.191 7.927 1.00 53.50 83 GLN A N 1
ATOM 664 C CA . GLN A 1 83 ? 5.597 -3.990 6.572 1.00 53.50 83 GLN A CA 1
ATOM 665 C C . GLN A 1 83 ? 6.523 -3.031 5.817 1.00 53.50 83 GLN A C 1
ATOM 667 O O . GLN A 1 83 ? 6.521 -1.827 6.082 1.00 53.50 83 GLN A O 1
ATOM 672 N N . THR A 1 84 ? 7.314 -3.550 4.878 1.00 51.75 84 THR A N 1
ATOM 673 C CA . THR A 1 84 ? 8.179 -2.718 4.048 1.00 51.75 84 THR A CA 1
ATOM 674 C C . THR A 1 84 ? 7.280 -1.871 3.154 1.00 51.75 84 THR A C 1
ATOM 676 O O . THR A 1 84 ? 6.564 -2.358 2.275 1.00 51.75 84 THR A O 1
ATOM 679 N N . ARG A 1 85 ? 7.247 -0.576 3.451 1.00 53.94 85 ARG A N 1
ATOM 680 C CA . ARG A 1 85 ? 6.546 0.436 2.667 1.00 53.94 85 ARG A CA 1
ATOM 681 C C . ARG A 1 85 ? 7.598 1.337 2.049 1.00 53.94 85 ARG A C 1
ATOM 683 O O . ARG A 1 85 ? 8.507 1.788 2.740 1.00 53.94 85 ARG A O 1
ATOM 690 N N . ALA A 1 86 ? 7.483 1.591 0.755 1.00 54.91 86 ALA A N 1
ATOM 691 C CA . ALA A 1 86 ? 8.391 2.471 0.043 1.00 54.91 86 ALA A CA 1
ATOM 692 C C . ALA A 1 86 ? 7.671 3.747 -0.389 1.00 54.91 86 ALA A C 1
ATOM 694 O O . ALA A 1 86 ? 6.514 3.730 -0.811 1.00 54.91 86 ALA A O 1
ATOM 695 N N . ALA A 1 87 ? 8.396 4.861 -0.338 1.00 52.72 87 ALA A N 1
ATOM 696 C CA . ALA A 1 87 ? 7.954 6.104 -0.957 1.00 52.72 87 ALA A CA 1
ATOM 697 C C . ALA A 1 87 ? 8.004 6.031 -2.496 1.00 52.72 87 ALA A C 1
ATOM 699 O O . ALA A 1 87 ? 7.334 6.820 -3.155 1.00 52.72 87 ALA A O 1
ATOM 700 N N . SER A 1 88 ? 8.768 5.086 -3.063 1.00 47.78 88 SER A N 1
ATOM 701 C CA . SER A 1 88 ? 8.918 4.886 -4.504 1.00 47.78 88 SER A CA 1
ATOM 702 C C . SER A 1 88 ? 8.439 3.511 -4.982 1.00 47.78 88 SER A C 1
ATOM 704 O O . SER A 1 88 ? 8.802 2.495 -4.384 1.00 47.78 88 SER A O 1
ATOM 706 N N . PRO A 1 89 ? 7.716 3.436 -6.116 1.00 52.22 89 PRO A N 1
ATOM 707 C CA . PRO A 1 89 ? 7.322 2.177 -6.740 1.00 52.22 89 PRO A CA 1
ATOM 708 C C . PRO A 1 89 ? 8.539 1.421 -7.279 1.00 52.22 89 PRO A C 1
ATOM 710 O O . PRO A 1 89 ? 8.531 0.202 -7.350 1.00 52.22 89 PRO A O 1
ATOM 713 N N . SER A 1 90 ? 9.636 2.116 -7.598 1.00 51.94 90 SER A N 1
ATOM 714 C CA . SER A 1 90 ? 10.872 1.463 -8.035 1.00 51.94 90 SER A CA 1
ATOM 715 C C . SER A 1 90 ? 11.531 0.622 -6.930 1.00 51.94 90 SER A C 1
ATOM 717 O O . SER A 1 90 ? 12.270 -0.309 -7.224 1.00 51.94 90 SER A O 1
ATOM 719 N N . ARG A 1 91 ? 11.243 0.915 -5.654 1.00 47.22 91 ARG A N 1
ATOM 720 C CA . ARG A 1 91 ? 11.688 0.118 -4.496 1.00 47.22 91 ARG A CA 1
ATOM 721 C C . ARG A 1 91 ? 10.604 -0.829 -3.968 1.00 47.22 91 ARG A C 1
ATOM 723 O O . ARG A 1 91 ? 10.897 -1.674 -3.131 1.00 47.22 91 ARG A O 1
ATOM 730 N N . ALA A 1 92 ? 9.369 -0.686 -4.445 1.00 46.44 92 ALA A N 1
ATOM 731 C CA . ALA A 1 92 ? 8.220 -1.511 -4.101 1.00 46.44 92 ALA A CA 1
ATOM 732 C C . ALA A 1 92 ? 7.684 -2.160 -5.377 1.00 46.44 92 ALA A C 1
ATOM 734 O O . ALA A 1 92 ? 6.786 -1.635 -6.032 1.00 46.44 92 ALA A O 1
ATOM 735 N N . THR A 1 93 ? 8.241 -3.309 -5.745 1.00 38.53 93 THR A N 1
ATOM 736 C CA . THR A 1 93 ? 7.747 -4.057 -6.897 1.00 38.53 93 THR A CA 1
ATOM 737 C C . THR A 1 93 ?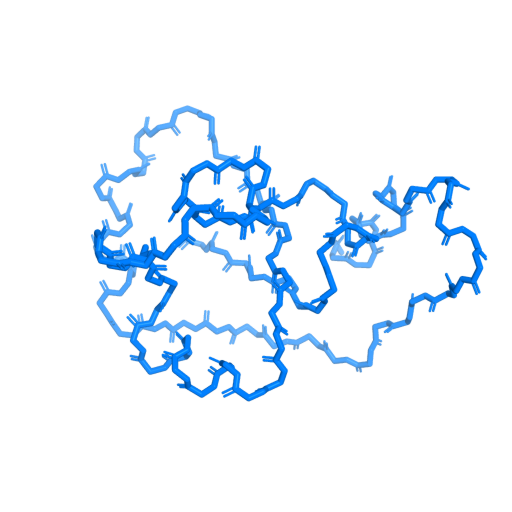 6.319 -4.540 -6.611 1.00 38.53 93 THR A C 1
ATOM 739 O O . THR A 1 93 ? 6.129 -5.469 -5.831 1.00 38.53 93 THR A O 1
ATOM 742 N N . PHE A 1 94 ? 5.349 -3.894 -7.270 1.00 46.12 94 PHE A N 1
ATOM 743 C CA . PHE A 1 94 ? 3.915 -4.210 -7.418 1.00 46.12 94 PHE A CA 1
ATOM 744 C C . PHE A 1 94 ? 2.898 -3.554 -6.457 1.00 46.12 94 PHE A C 1
ATOM 746 O O . PHE A 1 94 ? 2.859 -3.830 -5.272 1.00 46.12 94 PHE A O 1
ATOM 753 N N . THR A 1 95 ? 1.975 -2.793 -7.067 1.00 42.22 95 THR A N 1
ATOM 754 C CA . THR A 1 95 ? 0.641 -2.336 -6.599 1.00 42.22 95 THR A CA 1
ATOM 755 C C . THR A 1 95 ? 0.547 -1.282 -5.477 1.00 42.22 95 THR A C 1
ATOM 757 O O . THR A 1 95 ? 0.878 -1.507 -4.317 1.00 42.22 95 THR A O 1
ATOM 760 N N . CYS A 1 96 ? -0.021 -0.111 -5.816 1.00 39.28 96 CYS A N 1
ATOM 761 C CA . CYS A 1 96 ? -0.444 0.909 -4.844 1.00 39.28 96 CYS A CA 1
ATOM 762 C C . CYS A 1 96 ? -1.648 0.383 -4.063 1.00 39.28 96 CYS A C 1
ATOM 764 O O . CYS A 1 96 ? -2.692 0.142 -4.666 1.00 39.28 96 CYS A O 1
ATOM 766 N N . HIS A 1 97 ? -1.551 0.271 -2.741 1.00 44.72 97 HIS A N 1
ATOM 767 C CA . HIS A 1 97 ? -2.739 0.167 -1.897 1.00 44.72 97 HIS A CA 1
ATOM 768 C C . HIS A 1 97 ? -3.128 1.565 -1.434 1.00 44.72 97 HIS A C 1
ATOM 770 O O . HIS A 1 97 ? -2.395 2.206 -0.683 1.00 44.72 97 HIS A O 1
ATOM 776 N N . LEU A 1 98 ? -4.279 2.048 -1.907 1.00 33.84 98 LEU A N 1
ATOM 777 C CA . LEU A 1 98 ? -4.919 3.228 -1.341 1.00 33.84 98 LEU A CA 1
ATOM 778 C C . LEU A 1 98 ? -5.580 2.801 -0.024 1.00 33.84 98 LEU A C 1
ATOM 780 O O . LEU A 1 98 ? -6.722 2.354 -0.023 1.00 33.84 98 LEU A O 1
ATOM 784 N N . LEU A 1 99 ? -4.840 2.883 1.085 1.00 32.09 99 LEU A N 1
ATOM 785 C CA . LEU A 1 99 ? -5.445 2.862 2.417 1.00 32.09 99 LEU A CA 1
ATOM 786 C C . LEU A 1 99 ? -6.248 4.162 2.557 1.00 32.09 99 LEU A C 1
ATOM 788 O O . LEU A 1 99 ? -5.658 5.240 2.660 1.00 32.09 99 LEU A O 1
ATOM 792 N N . GLN A 1 100 ? -7.573 4.057 2.461 1.00 29.72 100 GLN A N 1
ATOM 793 C CA . GLN A 1 100 ? -8.503 5.079 2.945 1.00 29.72 100 GLN A CA 1
ATOM 794 C C . GLN A 1 100 ? -8.830 4.810 4.408 1.00 29.72 100 GLN A C 1
ATOM 796 O O . GLN A 1 100 ? -9.034 3.623 4.743 1.00 29.72 100 GLN A O 1
#

Radius of gyration: 14.79 Å; chains: 1; bounding box: 33×31×33 Å

InterPro domains:
  IPR012317 Poly(ADP-ribose) polymerase, catalytic domain [PF00644] (1-79)
  IPR012317 Poly(ADP-ribose) polymerase, catalytic domain [PS51059] (1-100)
  IPR050800 ADP-ribosyltransferase diphtheria toxin-like [PTHR10459] (1-79)

Organism: NCBI:txid360622